Protein AF-A0A9P4PL84-F1 (afdb_monomer)

pLDDT: mean 79.02, std 17.77, range [32.0, 97.12]

Sequence (127 aa):
MEDYLAYLPAYLHEIHCLGVIKHTLNAYRDGRNVSTADNEHANSHCLEVIRHALMCNPDFTLAVPTWDASGAEKEPYWGGEKHMCRDQEKVHAFTAARNMGFVFVEEGGRRVAKVWAWPLPGDTVGW

Structure (mmCIF, N/CA/C/O backbone):
data_AF-A0A9P4PL84-F1
#
_entry.id   AF-A0A9P4PL84-F1
#
loop_
_atom_site.group_PDB
_atom_site.id
_atom_site.type_symbol
_atom_site.label_atom_id
_atom_site.label_alt_id
_atom_site.label_comp_id
_atom_site.label_asym_id
_atom_site.label_entity_id
_atom_site.label_seq_id
_atom_site.pdbx_PDB_ins_code
_atom_site.Cartn_x
_atom_site.Cartn_y
_atom_site.Cartn_z
_atom_site.occupancy
_atom_site.B_iso_or_equiv
_atom_site.auth_seq_id
_atom_site.auth_comp_id
_atom_site.auth_asym_id
_atom_site.auth_atom_id
_atom_site.pdbx_PDB_model_num
ATOM 1 N N . MET A 1 1 ? -5.952 6.157 -32.951 1.00 32.38 1 MET A N 1
ATOM 2 C CA . MET A 1 1 ? -6.003 5.087 -31.939 1.00 32.38 1 MET A CA 1
ATOM 3 C C . MET A 1 1 ? -4.765 5.298 -31.098 1.00 32.38 1 MET A C 1
ATOM 5 O O . MET A 1 1 ? -3.688 5.310 -31.674 1.00 32.38 1 MET A O 1
ATOM 9 N N . GLU A 1 2 ? -4.918 5.668 -29.829 1.00 32.00 2 GLU A N 1
ATOM 10 C CA . GLU A 1 2 ? -3.762 5.806 -28.940 1.00 32.00 2 GLU A CA 1
ATOM 11 C C . GLU A 1 2 ? -3.241 4.397 -28.639 1.00 32.00 2 GLU A C 1
ATOM 13 O O . GLU A 1 2 ? -3.997 3.544 -28.174 1.00 32.00 2 GLU A O 1
ATOM 18 N N . ASP A 1 3 ? -1.983 4.131 -28.989 1.00 32.31 3 ASP A N 1
ATOM 19 C CA . ASP A 1 3 ? -1.319 2.861 -28.702 1.00 32.31 3 ASP A CA 1
ATOM 20 C C . ASP A 1 3 ? -0.975 2.814 -27.211 1.00 32.31 3 ASP A C 1
ATOM 22 O O . ASP A 1 3 ? 0.047 3.334 -26.759 1.00 32.31 3 ASP A O 1
ATOM 26 N N . TYR A 1 4 ? -1.844 2.194 -26.420 1.00 44.06 4 TYR A N 1
ATOM 27 C CA . TYR A 1 4 ? -1.558 1.923 -25.017 1.00 44.06 4 TYR A CA 1
ATOM 28 C C . TYR A 1 4 ? -0.644 0.692 -24.929 1.00 44.06 4 TYR A C 1
ATOM 30 O O . TYR A 1 4 ? -1.096 -0.450 -24.980 1.00 44.06 4 TYR A O 1
ATOM 38 N N . LEU A 1 5 ? 0.667 0.936 -24.827 1.00 53.75 5 LEU A N 1
ATOM 39 C CA . LEU A 1 5 ? 1.729 -0.086 -24.797 1.00 53.75 5 LEU A CA 1
ATOM 40 C C . LEU A 1 5 ? 1.611 -1.094 -23.632 1.00 53.75 5 LEU A C 1
ATOM 42 O O . LEU A 1 5 ? 2.163 -2.189 -23.724 1.00 53.75 5 LEU A O 1
ATOM 46 N N . ALA A 1 6 ? 0.895 -0.757 -22.553 1.00 56.94 6 ALA A N 1
ATOM 47 C CA . ALA A 1 6 ? 0.560 -1.671 -21.460 1.00 56.94 6 ALA A CA 1
ATOM 48 C C . ALA A 1 6 ? -0.610 -1.130 -20.619 1.00 56.94 6 ALA A C 1
ATOM 50 O O . ALA A 1 6 ? -0.717 0.078 -20.405 1.00 56.94 6 ALA A O 1
ATOM 51 N N . TYR A 1 7 ? -1.435 -2.033 -20.082 1.00 67.75 7 TYR A N 1
ATOM 52 C CA . TYR A 1 7 ? -2.444 -1.723 -19.067 1.00 67.75 7 TYR A CA 1
ATOM 53 C C . TYR A 1 7 ? -2.149 -2.498 -17.784 1.00 67.75 7 TYR A C 1
ATOM 55 O O . TYR A 1 7 ? -1.885 -3.701 -17.821 1.00 67.75 7 TYR A O 1
ATOM 63 N N . LEU A 1 8 ? -2.231 -1.808 -16.648 1.00 75.19 8 LEU A N 1
ATOM 64 C CA . LEU A 1 8 ? -2.064 -2.374 -15.314 1.00 75.19 8 LEU A CA 1
ATOM 65 C C . LEU A 1 8 ? -3.407 -2.302 -14.569 1.00 75.19 8 LEU A C 1
ATOM 67 O O . LEU A 1 8 ? -4.001 -1.224 -14.511 1.00 75.19 8 LEU A O 1
ATOM 71 N N . PRO A 1 9 ? -3.897 -3.405 -13.978 1.00 82.88 9 PRO A N 1
ATOM 72 C CA . PRO A 1 9 ? -5.027 -3.366 -13.059 1.00 82.88 9 PRO A CA 1
ATOM 73 C C . PRO A 1 9 ? -4.761 -2.401 -11.899 1.00 82.88 9 PRO A C 1
ATOM 75 O O . PRO A 1 9 ? -3.698 -2.473 -11.285 1.00 82.88 9 PRO A O 1
ATOM 78 N N . ALA A 1 10 ? -5.743 -1.562 -11.556 1.00 88.12 10 ALA A N 1
ATOM 79 C CA . ALA A 1 10 ? -5.624 -0.570 -10.481 1.00 88.12 10 ALA A CA 1
ATOM 80 C C . ALA A 1 10 ? -5.106 -1.187 -9.167 1.00 88.12 10 ALA A C 1
ATOM 82 O O . ALA A 1 10 ? -4.114 -0.717 -8.624 1.00 88.12 10 ALA A O 1
ATOM 83 N N . TYR A 1 11 ? -5.647 -2.343 -8.768 1.00 86.69 11 TYR A N 1
ATOM 84 C CA . TYR A 1 11 ? -5.188 -3.115 -7.606 1.00 86.69 11 TYR A CA 1
ATOM 85 C C . TYR A 1 11 ? -3.670 -3.388 -7.580 1.00 86.69 11 TYR A C 1
ATOM 87 O O . TYR A 1 11 ? -3.039 -3.304 -6.528 1.00 86.69 11 TYR A O 1
ATOM 95 N N . LEU A 1 12 ? -3.058 -3.708 -8.727 1.00 82.81 12 LEU A N 1
ATOM 96 C CA . LEU A 1 12 ? -1.615 -3.967 -8.787 1.00 82.81 12 LEU A CA 1
ATOM 97 C C . LEU A 1 12 ? -0.790 -2.679 -8.674 1.00 82.81 12 LEU A C 1
ATOM 99 O O . LEU A 1 12 ? 0.315 -2.707 -8.134 1.00 82.81 12 LEU A O 1
ATOM 103 N N . HIS A 1 13 ? -1.318 -1.548 -9.146 1.00 86.12 13 HIS A N 1
ATOM 104 C CA . HIS A 1 13 ? -0.699 -0.239 -8.923 1.00 86.12 13 HIS A CA 1
ATOM 105 C C . HIS A 1 13 ? -0.803 0.162 -7.450 1.00 86.12 13 HIS A C 1
ATOM 107 O O . HIS A 1 13 ? 0.188 0.544 -6.836 1.00 86.12 13 HIS A O 1
ATOM 113 N N . GLU A 1 14 ? -1.984 0.001 -6.864 1.00 90.94 14 GLU A N 1
ATOM 114 C CA . GLU A 1 14 ? -2.267 0.309 -5.465 1.00 90.94 14 GLU A CA 1
ATOM 115 C C . GLU A 1 14 ? -1.350 -0.483 -4.525 1.00 90.94 14 GLU A C 1
ATOM 117 O O . GLU A 1 14 ? -0.663 0.107 -3.693 1.00 90.94 14 GLU A O 1
ATOM 122 N N . ILE A 1 15 ? -1.246 -1.807 -4.691 1.00 87.75 15 ILE A N 1
ATOM 123 C CA . ILE A 1 15 ? -0.396 -2.625 -3.814 1.00 87.75 15 ILE A CA 1
ATOM 124 C C . I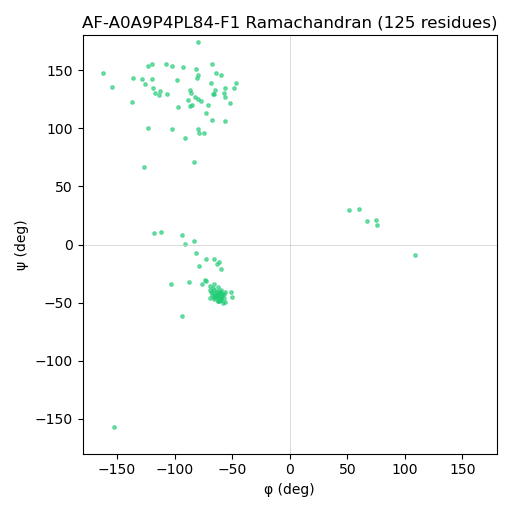LE A 1 15 ? 1.097 -2.294 -3.973 1.00 87.75 15 ILE A C 1
ATOM 126 O O . ILE A 1 15 ? 1.839 -2.295 -2.990 1.00 87.75 15 ILE A O 1
ATOM 130 N N . HIS A 1 16 ? 1.538 -1.942 -5.186 1.00 85.75 16 HIS A N 1
ATOM 131 C CA . HIS A 1 16 ? 2.888 -1.433 -5.428 1.00 85.75 16 HIS A CA 1
ATOM 132 C C . HIS A 1 16 ? 3.126 -0.116 -4.677 1.00 85.75 16 HIS A C 1
ATOM 134 O O . HIS A 1 16 ? 4.120 0.012 -3.962 1.00 85.75 16 HIS A O 1
ATOM 140 N N . CYS A 1 17 ? 2.195 0.836 -4.786 1.00 89.81 17 CYS A N 1
ATOM 141 C CA . CYS A 1 17 ? 2.263 2.120 -4.095 1.00 89.81 17 CYS A CA 1
ATOM 142 C C . CYS A 1 17 ? 2.325 1.949 -2.572 1.00 89.81 17 CYS A C 1
ATOM 144 O O . CYS A 1 17 ? 3.150 2.592 -1.923 1.00 89.81 17 CYS A O 1
ATOM 146 N N . LEU A 1 18 ? 1.525 1.039 -2.003 1.00 93.31 18 LEU A N 1
ATOM 147 C CA . LEU A 1 18 ? 1.590 0.710 -0.578 1.00 93.31 18 LEU A CA 1
ATOM 148 C C . LEU A 1 18 ? 2.972 0.162 -0.181 1.00 93.31 18 LEU A C 1
ATOM 150 O O . LEU A 1 18 ? 3.522 0.551 0.851 1.00 93.31 18 LEU A O 1
ATOM 154 N N . GLY A 1 19 ? 3.559 -0.702 -1.014 1.00 87.81 19 GLY A N 1
ATOM 155 C CA . GLY A 1 19 ? 4.907 -1.230 -0.808 1.00 87.81 19 GLY A CA 1
ATOM 156 C C . GLY A 1 19 ? 5.994 -0.151 -0.831 1.00 87.81 19 GLY A C 1
ATOM 157 O O . GLY A 1 19 ? 6.878 -0.167 0.027 1.00 87.81 19 GLY A O 1
ATOM 158 N N . VAL A 1 20 ? 5.908 0.816 -1.752 1.00 88.12 20 VAL A N 1
ATOM 159 C CA . VAL A 1 20 ? 6.834 1.962 -1.816 1.00 88.12 20 VAL A CA 1
ATOM 160 C C . VAL A 1 20 ? 6.733 2.816 -0.552 1.00 88.12 20 VAL A C 1
ATOM 162 O O . VAL A 1 20 ? 7.755 3.086 0.078 1.00 88.12 20 VAL A O 1
ATOM 165 N N . ILE A 1 21 ? 5.516 3.172 -0.122 1.00 94.44 21 ILE A N 1
ATOM 166 C CA . ILE A 1 21 ? 5.292 3.934 1.119 1.00 94.44 21 ILE A CA 1
ATOM 167 C C . ILE A 1 21 ? 5.915 3.201 2.309 1.00 94.44 21 ILE A C 1
ATOM 169 O O . ILE A 1 21 ? 6.692 3.781 3.067 1.00 94.44 21 ILE A O 1
ATOM 173 N N . LYS A 1 22 ? 5.631 1.902 2.447 1.00 92.69 22 LYS A N 1
ATOM 174 C CA . LYS A 1 22 ? 6.178 1.074 3.524 1.00 92.69 22 LYS A CA 1
ATOM 175 C C . LYS A 1 22 ? 7.704 1.034 3.509 1.00 92.69 22 LYS A C 1
ATOM 177 O O . LYS A 1 22 ? 8.329 1.160 4.561 1.00 92.69 22 LYS A O 1
ATOM 182 N N . HIS A 1 23 ? 8.311 0.861 2.336 1.00 88.94 23 HIS A 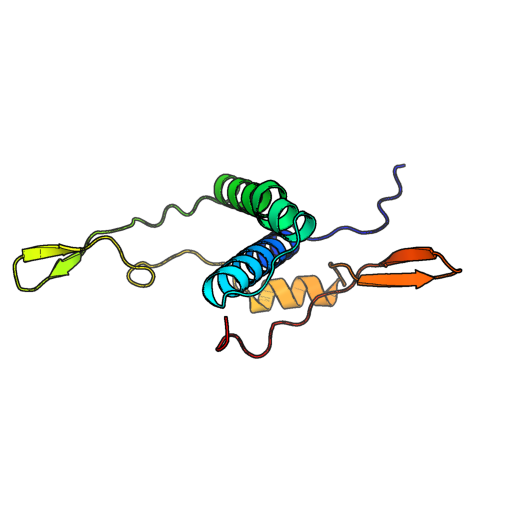N 1
ATOM 183 C CA . HIS A 1 23 ? 9.765 0.842 2.200 1.00 88.94 23 HIS A CA 1
ATOM 184 C C . HIS A 1 23 ? 10.388 2.167 2.648 1.00 88.94 23 HIS A C 1
ATOM 186 O O . HIS A 1 23 ? 11.362 2.155 3.403 1.00 88.94 23 HIS A O 1
ATOM 192 N N . THR A 1 24 ? 9.800 3.289 2.231 1.00 93.38 24 THR A N 1
ATOM 193 C CA . THR A 1 24 ? 10.232 4.638 2.611 1.00 93.38 24 THR A CA 1
ATOM 194 C C . THR A 1 24 ? 10.098 4.873 4.117 1.00 93.38 24 THR A C 1
ATOM 196 O O . THR A 1 24 ? 11.047 5.332 4.750 1.00 93.38 24 THR A O 1
ATOM 199 N N . LEU A 1 25 ? 8.979 4.473 4.730 1.00 94.38 25 LEU A N 1
ATOM 200 C CA . LEU A 1 25 ? 8.789 4.560 6.184 1.00 94.38 25 LEU A CA 1
ATOM 201 C C . LEU A 1 25 ? 9.806 3.707 6.956 1.00 94.38 25 LEU A C 1
ATOM 203 O O . LEU A 1 25 ? 10.389 4.176 7.933 1.00 94.38 25 LEU A O 1
ATOM 207 N N . ASN A 1 26 ? 10.070 2.480 6.500 1.00 93.81 26 ASN A N 1
ATOM 208 C CA . ASN A 1 26 ? 11.098 1.624 7.093 1.00 93.81 26 ASN A CA 1
ATOM 209 C C . ASN A 1 26 ? 12.497 2.234 6.940 1.00 93.81 26 ASN A C 1
ATOM 211 O O . ASN A 1 26 ? 13.288 2.181 7.874 1.00 93.81 26 ASN A O 1
ATOM 215 N N . ALA A 1 27 ? 12.809 2.839 5.791 1.00 93.06 27 ALA A N 1
ATOM 216 C CA . ALA A 1 27 ? 14.080 3.527 5.593 1.00 93.06 27 ALA A CA 1
ATOM 217 C C . ALA A 1 27 ? 14.257 4.682 6.588 1.00 93.06 27 ALA A C 1
ATOM 219 O O . ALA A 1 27 ? 15.304 4.755 7.229 1.00 93.06 27 ALA A O 1
ATOM 220 N N . TYR A 1 28 ? 13.222 5.502 6.803 1.00 94.19 28 TYR A N 1
ATOM 221 C CA . TYR A 1 28 ? 13.253 6.551 7.824 1.00 94.19 28 TYR A CA 1
ATOM 222 C C . TYR A 1 28 ? 13.420 6.003 9.242 1.00 94.19 28 TYR A C 1
ATOM 224 O O . TYR A 1 28 ? 14.268 6.497 9.984 1.00 94.19 28 TYR A O 1
ATOM 232 N N . ARG A 1 29 ? 12.663 4.962 9.610 1.00 95.56 29 ARG A N 1
ATOM 233 C CA . ARG A 1 29 ? 12.779 4.292 10.916 1.00 95.56 29 ARG A CA 1
ATOM 234 C C . ARG A 1 29 ? 14.198 3.778 11.169 1.00 95.56 29 ARG A C 1
ATOM 236 O O . ARG A 1 29 ? 14.715 3.928 12.269 1.00 95.56 29 ARG A O 1
ATOM 243 N N . ASP A 1 30 ? 14.814 3.181 10.152 1.00 96.19 30 ASP A N 1
ATOM 244 C CA . ASP A 1 30 ? 16.137 2.558 10.245 1.00 96.19 30 ASP A CA 1
ATOM 245 C C . ASP A 1 30 ? 17.292 3.570 10.081 1.00 96.19 30 ASP A C 1
ATOM 247 O O . ASP A 1 30 ? 18.456 3.173 10.043 1.00 96.19 30 ASP A O 1
ATOM 251 N N . GLY A 1 31 ? 16.996 4.869 9.936 1.00 95.00 31 GLY A N 1
ATOM 252 C CA . GLY A 1 31 ? 18.000 5.915 9.714 1.00 95.00 31 GLY A CA 1
ATOM 253 C C . GLY A 1 31 ? 18.710 5.825 8.356 1.00 95.00 31 GLY A C 1
ATOM 254 O O . GLY A 1 31 ? 19.808 6.359 8.196 1.00 95.00 31 GLY A O 1
ATOM 255 N N . ARG A 1 32 ? 18.117 5.133 7.375 1.00 95.25 32 ARG A N 1
ATOM 256 C CA . ARG A 1 32 ? 18.643 5.032 6.008 1.00 95.25 32 ARG A CA 1
ATOM 257 C C . ARG A 1 32 ? 18.283 6.285 5.212 1.00 95.25 32 ARG A C 1
ATOM 259 O O . ARG A 1 32 ? 17.183 6.821 5.332 1.00 95.25 32 ARG A O 1
ATOM 266 N N . ASN A 1 33 ? 19.196 6.715 4.343 1.00 92.88 33 ASN A N 1
ATOM 267 C CA . ASN A 1 33 ? 18.924 7.818 3.425 1.00 92.88 33 ASN A CA 1
ATOM 268 C C . ASN A 1 33 ? 17.848 7.418 2.408 1.00 92.88 33 ASN A C 1
ATOM 270 O O . ASN A 1 33 ? 17.974 6.396 1.733 1.00 92.88 33 ASN A O 1
ATOM 274 N N . VAL A 1 34 ? 16.834 8.268 2.271 1.00 93.56 34 VAL A N 1
ATOM 275 C CA . VAL A 1 34 ? 15.817 8.212 1.215 1.00 93.56 34 VAL A CA 1
ATOM 276 C C . VAL A 1 34 ? 16.112 9.353 0.249 1.00 93.56 34 VAL A C 1
ATOM 278 O O . VAL A 1 34 ? 16.313 10.488 0.686 1.00 93.56 34 VAL A O 1
ATOM 281 N N . SER A 1 35 ? 16.178 9.070 -1.053 1.00 94.50 35 SER A N 1
ATOM 282 C CA . SER A 1 35 ? 16.394 10.130 -2.040 1.00 94.50 35 SER A CA 1
ATOM 283 C C . SER A 1 35 ? 15.179 11.062 -2.112 1.00 94.50 35 SER A C 1
ATOM 285 O O . SER A 1 35 ? 14.053 10.659 -1.818 1.00 94.50 35 SER A O 1
ATOM 287 N N . THR A 1 36 ? 15.376 12.312 -2.544 1.00 94.38 36 THR A N 1
ATOM 288 C CA . THR A 1 36 ? 14.256 13.245 -2.757 1.00 94.38 36 THR A CA 1
ATOM 289 C C . THR A 1 36 ? 13.220 12.665 -3.719 1.00 94.38 36 THR A C 1
ATOM 291 O O . THR A 1 36 ? 12.027 12.772 -3.455 1.00 94.38 36 THR A O 1
ATOM 294 N N . ALA A 1 37 ? 13.675 11.998 -4.784 1.00 92.06 37 ALA A N 1
ATOM 295 C CA . ALA A 1 37 ? 12.803 11.375 -5.773 1.00 92.06 37 ALA A CA 1
ATOM 296 C C . ALA A 1 37 ? 11.974 10.230 -5.173 1.00 92.06 37 ALA A C 1
ATOM 298 O O . ALA A 1 37 ? 10.772 10.169 -5.411 1.00 92.06 37 ALA A O 1
ATOM 299 N N . ASP A 1 38 ? 12.578 9.358 -4.358 1.00 88.75 38 ASP A N 1
ATOM 300 C CA . ASP A 1 38 ? 11.852 8.255 -3.709 1.00 88.75 38 ASP A CA 1
ATOM 301 C C . ASP A 1 38 ? 10.837 8.776 -2.685 1.00 88.75 38 ASP A C 1
ATOM 303 O O . ASP A 1 38 ? 9.728 8.252 -2.573 1.00 88.75 38 ASP A O 1
ATOM 307 N N . ASN A 1 39 ? 11.192 9.839 -1.959 1.00 93.75 39 ASN A N 1
ATOM 308 C CA . ASN A 1 39 ? 10.288 10.481 -1.013 1.00 93.75 39 ASN A CA 1
ATOM 309 C C . ASN A 1 39 ? 9.107 11.171 -1.714 1.00 93.75 39 ASN A C 1
ATOM 311 O O . ASN A 1 39 ? 7.972 11.038 -1.266 1.00 93.75 39 ASN A O 1
ATOM 315 N N . GLU A 1 40 ? 9.350 11.891 -2.810 1.00 94.31 40 GLU A N 1
ATOM 316 C CA . GLU A 1 40 ? 8.293 12.512 -3.620 1.00 94.31 40 GLU A CA 1
ATOM 317 C C . GLU A 1 40 ? 7.387 11.449 -4.255 1.00 94.31 40 GLU A C 1
ATOM 319 O O . GLU A 1 40 ? 6.161 11.557 -4.205 1.00 94.31 40 GLU A O 1
ATOM 324 N N . HIS A 1 41 ? 7.977 10.366 -4.765 1.00 90.88 41 HIS A N 1
ATOM 325 C CA . HIS A 1 41 ? 7.232 9.237 -5.308 1.00 90.88 41 HIS A CA 1
ATOM 326 C C . HIS A 1 41 ? 6.324 8.606 -4.241 1.00 90.88 41 HIS A C 1
ATOM 328 O O . HIS A 1 41 ? 5.142 8.378 -4.497 1.00 90.88 41 HIS A O 1
ATOM 334 N N . ALA A 1 42 ? 6.837 8.376 -3.029 1.00 93.12 42 ALA A N 1
ATOM 335 C CA . ALA A 1 42 ? 6.047 7.837 -1.927 1.00 93.12 42 ALA A CA 1
ATOM 336 C C . ALA A 1 42 ? 4.941 8.806 -1.467 1.00 93.12 42 ALA A C 1
ATOM 338 O O . ALA A 1 42 ? 3.791 8.395 -1.315 1.00 93.12 42 ALA A O 1
ATOM 339 N N . ASN A 1 43 ? 5.264 10.087 -1.268 1.00 94.50 43 ASN A N 1
ATOM 340 C CA . ASN A 1 43 ? 4.361 11.030 -0.602 1.00 94.50 43 ASN A CA 1
ATOM 341 C C . ASN A 1 43 ? 3.365 11.737 -1.523 1.00 94.50 43 ASN A C 1
ATOM 343 O O . ASN A 1 43 ? 2.274 12.069 -1.078 1.00 94.50 43 ASN A O 1
ATOM 347 N N . SER A 1 44 ? 3.719 12.016 -2.775 1.00 93.19 44 SER A N 1
ATOM 348 C CA . SER A 1 44 ? 2.858 12.801 -3.672 1.00 93.19 44 SER A CA 1
ATOM 349 C C . SER A 1 44 ? 2.136 11.930 -4.689 1.00 93.19 44 SER A C 1
ATOM 351 O O . SER A 1 44 ? 0.992 12.209 -5.032 1.00 93.19 44 SER A O 1
ATOM 353 N N . HIS A 1 45 ? 2.779 10.856 -5.150 1.00 92.56 45 HIS A N 1
ATOM 354 C CA . HIS A 1 45 ? 2.178 9.925 -6.103 1.00 92.56 45 HIS A CA 1
ATOM 355 C C . HIS A 1 45 ? 1.513 8.744 -5.395 1.00 92.56 45 HIS A C 1
ATOM 357 O O . HIS A 1 45 ? 0.298 8.577 -5.482 1.00 92.56 45 HIS A O 1
ATOM 363 N N . CYS A 1 46 ? 2.278 7.936 -4.654 1.00 94.88 46 CYS A N 1
ATOM 364 C CA . CYS A 1 46 ? 1.751 6.713 -4.049 1.00 94.88 46 CYS A CA 1
ATOM 365 C C . CYS A 1 46 ? 0.646 6.981 -3.023 1.00 94.88 46 CYS A C 1
ATOM 367 O O . CYS A 1 46 ? -0.365 6.281 -3.055 1.00 94.88 46 CYS A O 1
ATOM 369 N N . LEU A 1 47 ? 0.794 7.982 -2.145 1.00 96.94 47 LEU A N 1
ATOM 370 C CA . LEU A 1 47 ? -0.262 8.319 -1.181 1.00 96.94 47 LEU A CA 1
ATOM 371 C C . LEU A 1 47 ? -1.567 8.732 -1.872 1.00 96.94 47 LEU A C 1
ATOM 373 O O . LEU A 1 47 ? -2.635 8.284 -1.459 1.00 96.94 47 LEU A O 1
ATOM 377 N N . GLU A 1 48 ? -1.500 9.517 -2.948 1.00 97.12 48 GLU A N 1
ATOM 378 C CA . GLU A 1 48 ? -2.695 9.938 -3.687 1.00 97.12 48 GLU A CA 1
ATOM 379 C C . GLU A 1 48 ? -3.359 8.780 -4.440 1.00 97.12 48 GLU A C 1
ATOM 381 O O . GLU A 1 48 ? -4.589 8.698 -4.468 1.00 97.12 48 GLU A O 1
ATOM 386 N N . VAL A 1 49 ? -2.575 7.835 -4.977 1.00 95.00 49 VAL A N 1
ATOM 387 C CA . VAL A 1 49 ? -3.107 6.592 -5.564 1.00 95.00 49 VAL A CA 1
ATOM 388 C C . VAL A 1 49 ? -3.891 5.792 -4.519 1.00 95.00 49 VAL A C 1
ATOM 390 O O . VAL A 1 49 ? -5.028 5.399 -4.783 1.00 95.00 49 VAL A O 1
ATOM 393 N N . ILE A 1 50 ? -3.335 5.599 -3.317 1.00 97.06 50 ILE A N 1
ATOM 394 C CA . ILE A 1 50 ? -4.021 4.879 -2.231 1.00 97.06 50 ILE A CA 1
ATOM 395 C C . ILE A 1 50 ? -5.271 5.628 -1.771 1.00 97.06 50 ILE A C 1
ATOM 397 O O . ILE A 1 50 ? -6.333 5.021 -1.627 1.00 97.06 50 ILE A O 1
ATOM 401 N N . ARG A 1 51 ? -5.181 6.949 -1.579 1.00 96.44 51 ARG A N 1
ATOM 402 C CA . ARG A 1 51 ? -6.332 7.775 -1.195 1.00 96.44 51 ARG A CA 1
ATOM 403 C C . ARG A 1 51 ? -7.468 7.632 -2.207 1.00 96.44 51 ARG A C 1
ATOM 405 O O . ARG A 1 51 ? -8.617 7.445 -1.814 1.00 96.44 51 ARG A O 1
ATOM 412 N N . HIS A 1 52 ? -7.159 7.700 -3.501 1.00 96.88 52 HIS A N 1
ATOM 413 C CA . HIS A 1 52 ? -8.153 7.545 -4.558 1.00 96.88 52 HIS A CA 1
ATOM 414 C C . HIS A 1 52 ? -8.784 6.145 -4.550 1.00 96.88 52 HIS A C 1
ATOM 416 O O . HIS A 1 52 ? -10.008 6.037 -4.601 1.00 96.88 52 HIS A O 1
ATOM 422 N N . ALA A 1 53 ? -7.983 5.086 -4.395 1.00 95.44 53 ALA A N 1
ATOM 423 C CA . ALA A 1 53 ? -8.480 3.712 -4.325 1.00 95.44 53 ALA A CA 1
ATOM 424 C C . ALA A 1 53 ? -9.460 3.486 -3.161 1.00 95.44 53 ALA A C 1
ATOM 426 O O . ALA A 1 53 ? -10.521 2.888 -3.361 1.00 95.44 53 ALA A O 1
ATOM 427 N N . LEU A 1 54 ? -9.147 4.029 -1.977 1.00 95.44 54 LEU A N 1
ATOM 428 C CA . LEU A 1 54 ? -10.021 3.986 -0.798 1.00 95.44 54 LEU A CA 1
ATOM 429 C C . LEU A 1 54 ? -11.344 4.725 -1.031 1.00 95.44 54 LEU A C 1
ATOM 431 O O . LEU A 1 54 ? -12.393 4.275 -0.579 1.00 95.44 54 LEU A O 1
ATOM 435 N N . MET A 1 55 ? -11.317 5.841 -1.762 1.00 94.06 55 MET A N 1
ATOM 436 C CA . MET A 1 55 ? -12.534 6.579 -2.111 1.00 94.06 55 MET A CA 1
ATOM 437 C C . MET A 1 55 ? -13.382 5.868 -3.171 1.00 94.06 55 MET A C 1
ATOM 439 O O . MET A 1 55 ? -14.604 6.004 -3.157 1.00 94.06 55 MET A O 1
ATOM 443 N N . CYS A 1 56 ? -12.764 5.117 -4.085 1.00 95.19 56 CYS A N 1
ATOM 444 C CA . CYS A 1 56 ? -13.480 4.339 -5.097 1.00 95.19 56 CYS A CA 1
ATOM 445 C C . CYS A 1 56 ? -14.109 3.061 -4.533 1.00 95.19 56 CYS A C 1
ATOM 447 O O . CYS A 1 56 ? -15.169 2.649 -5.000 1.00 95.19 56 CYS A O 1
ATOM 449 N N . ASN A 1 57 ? -13.461 2.430 -3.553 1.00 93.31 57 ASN A N 1
ATOM 450 C CA . ASN A 1 57 ? -13.912 1.184 -2.937 1.00 93.31 57 ASN A CA 1
ATOM 451 C C . ASN A 1 57 ? -13.978 1.341 -1.409 1.00 93.31 57 ASN A C 1
ATOM 453 O O . ASN A 1 57 ? -13.182 0.718 -0.703 1.00 93.31 57 ASN A O 1
ATOM 457 N N . PRO A 1 58 ? -14.890 2.184 -0.890 1.00 91.94 58 PRO A N 1
ATOM 458 C CA . PRO A 1 58 ? -14.992 2.414 0.542 1.00 91.94 58 PRO A CA 1
ATOM 459 C C . PRO A 1 58 ? -15.415 1.133 1.264 1.00 91.94 58 PRO A C 1
ATOM 461 O O . PRO A 1 58 ? -16.377 0.466 0.872 1.00 91.94 58 PRO A O 1
ATOM 464 N N . ASP A 1 59 ? -14.706 0.815 2.344 1.00 91.69 59 ASP A N 1
ATOM 465 C CA . ASP A 1 59 ? -15.121 -0.221 3.279 1.00 91.69 59 ASP A CA 1
ATOM 466 C C . ASP A 1 59 ? -16.102 0.375 4.296 1.00 91.69 59 ASP A C 1
ATOM 468 O O . ASP A 1 59 ? -15.774 1.315 5.017 1.00 91.69 59 ASP A O 1
ATOM 472 N N . PHE A 1 60 ? -17.320 -0.165 4.335 1.00 91.25 60 PHE A N 1
ATOM 473 C CA . PHE A 1 60 ? -18.378 0.252 5.263 1.00 91.25 60 PHE A CA 1
ATOM 474 C C . PHE A 1 60 ? -18.418 -0.586 6.546 1.00 91.25 60 PHE A C 1
ATOM 476 O O . PHE A 1 60 ? -19.369 -0.477 7.325 1.00 91.25 60 PHE A O 1
ATOM 483 N N . THR A 1 61 ? -17.425 -1.448 6.761 1.00 90.12 61 THR A N 1
ATOM 484 C CA . THR A 1 61 ? -17.269 -2.180 8.017 1.00 90.12 61 THR A CA 1
ATOM 485 C C . THR A 1 61 ? -17.165 -1.188 9.174 1.00 90.12 61 THR A C 1
ATOM 487 O O . THR A 1 61 ? -16.439 -0.198 9.106 1.00 90.12 61 THR A O 1
ATOM 490 N N . LEU A 1 62 ? -17.961 -1.416 10.220 1.00 87.50 62 LEU A N 1
ATOM 491 C CA . LEU A 1 62 ? -18.013 -0.517 11.365 1.00 87.50 62 LEU A CA 1
ATOM 492 C C . LEU A 1 62 ? -16.826 -0.768 12.286 1.00 87.50 62 LEU A C 1
ATOM 494 O O . LEU A 1 62 ? -16.685 -1.872 12.815 1.00 87.50 62 LEU A O 1
ATOM 498 N N . ALA A 1 63 ? -16.077 0.298 12.554 1.00 85.00 63 ALA A N 1
ATOM 499 C CA . ALA A 1 63 ? -15.042 0.298 13.566 1.00 85.00 63 AL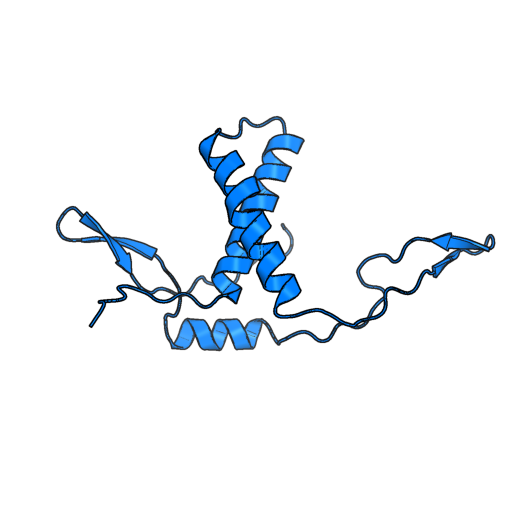A A CA 1
ATOM 500 C C . ALA A 1 63 ? -15.649 0.464 14.960 1.00 85.00 63 ALA A C 1
ATOM 502 O O . ALA A 1 63 ? -16.040 1.563 15.352 1.00 85.00 63 ALA A O 1
ATOM 503 N N . VAL A 1 64 ? -15.800 -0.650 15.682 1.00 82.06 64 VAL A N 1
ATOM 504 C CA . VAL A 1 64 ? -16.471 -0.680 16.990 1.00 82.06 64 VAL A CA 1
ATOM 505 C C . VAL A 1 64 ? -15.426 -0.616 18.107 1.00 82.06 64 VAL A C 1
ATOM 507 O O . VAL A 1 64 ? -14.610 -1.535 18.215 1.00 82.06 64 VAL A O 1
ATOM 510 N N . PRO A 1 65 ? -15.449 0.424 18.962 1.00 83.06 65 PRO A N 1
ATOM 511 C CA . PRO A 1 65 ? -14.569 0.498 20.120 1.00 83.06 65 PRO A CA 1
ATOM 512 C C . PRO A 1 65 ? -14.785 -0.689 21.057 1.00 83.06 65 PRO A C 1
ATOM 514 O O . PRO A 1 65 ? -15.905 -1.184 21.225 1.00 83.06 65 PRO A O 1
ATOM 517 N N . THR A 1 66 ? -13.710 -1.140 21.695 1.00 83.44 66 THR A N 1
ATOM 518 C CA . THR A 1 66 ? -13.784 -2.206 22.705 1.00 83.44 66 THR A CA 1
ATOM 519 C C . THR A 1 66 ? -13.564 -1.629 24.095 1.00 83.44 66 THR A C 1
ATOM 521 O O . THR A 1 66 ? -12.951 -0.579 24.247 1.00 83.44 66 THR A O 1
ATOM 524 N N . TRP A 1 67 ? -14.078 -2.301 25.121 1.00 83.38 67 TRP A N 1
ATOM 525 C CA . TRP A 1 67 ? -13.915 -1.884 26.514 1.00 83.38 67 TRP A CA 1
ATOM 526 C C . TRP A 1 67 ? -13.037 -2.896 27.239 1.00 83.38 67 TRP A C 1
ATOM 528 O O . TRP A 1 67 ? -13.262 -4.103 27.122 1.00 83.38 67 TRP A O 1
ATOM 538 N N . ASP A 1 68 ? -12.031 -2.425 27.975 1.00 83.81 68 ASP A N 1
ATOM 539 C CA . ASP A 1 68 ? -11.225 -3.309 28.816 1.00 83.81 68 ASP A CA 1
ATOM 540 C C . ASP A 1 68 ? -11.923 -3.644 30.148 1.00 83.81 68 ASP A C 1
ATOM 542 O O . ASP A 1 68 ? -12.991 -3.124 30.477 1.00 83.81 68 ASP A O 1
ATOM 546 N N . ALA A 1 69 ? -11.320 -4.536 30.939 1.00 86.69 69 ALA A N 1
ATOM 547 C CA . ALA A 1 69 ? -11.888 -4.987 32.213 1.00 86.69 69 ALA A CA 1
ATOM 548 C C . ALA A 1 69 ? -12.036 -3.865 33.262 1.00 86.69 69 ALA A C 1
ATOM 550 O O . ALA A 1 69 ? -12.768 -4.038 34.235 1.00 86.69 69 ALA A O 1
ATOM 551 N N . SER A 1 70 ? -11.351 -2.731 33.077 1.00 89.50 70 SER A N 1
ATOM 552 C CA . SER A 1 70 ? -11.487 -1.534 33.913 1.00 89.50 70 SER A CA 1
ATOM 553 C C . SER A 1 70 ? -12.550 -0.556 33.401 1.00 89.50 70 SER A C 1
ATOM 555 O O . SER A 1 70 ? -12.778 0.477 34.025 1.00 89.50 70 SER A O 1
ATOM 557 N N . GLY A 1 71 ? -13.219 -0.886 32.291 1.00 85.31 71 GLY A N 1
ATOM 558 C CA . GLY A 1 71 ? -14.219 -0.034 31.659 1.00 85.31 71 GLY A CA 1
ATOM 559 C C . GLY A 1 71 ? -13.613 1.142 30.898 1.00 85.31 71 GLY A C 1
ATOM 560 O O . GLY A 1 71 ? -14.311 2.126 30.670 1.00 85.31 71 GLY A O 1
ATOM 561 N N . ALA A 1 72 ? -12.335 1.070 30.514 1.00 87.12 72 ALA A N 1
ATOM 562 C CA . ALA A 1 72 ? -11.731 2.060 29.633 1.00 87.12 72 ALA A CA 1
ATOM 563 C C . ALA A 1 72 ? -11.974 1.686 28.165 1.00 87.12 72 ALA A C 1
ATOM 565 O O . ALA A 1 72 ? -11.765 0.537 27.762 1.00 87.12 72 ALA A O 1
ATOM 566 N N . GLU A 1 73 ? -12.396 2.670 27.372 1.00 84.25 73 GLU A N 1
ATOM 567 C CA . GLU A 1 73 ? -12.562 2.533 25.927 1.00 84.25 73 GLU A CA 1
ATOM 568 C C . GLU A 1 73 ? -11.195 2.366 25.255 1.00 84.25 73 GLU A C 1
ATOM 570 O O . GLU A 1 73 ? -10.206 3.015 25.613 1.00 84.25 73 GLU A O 1
ATOM 575 N N . LYS A 1 74 ? -11.136 1.474 24.274 1.00 80.00 74 LYS A N 1
ATOM 576 C CA . LYS A 1 74 ? -10.002 1.276 23.385 1.00 80.00 74 LYS A CA 1
ATOM 577 C C . LYS A 1 74 ? -10.450 1.598 21.976 1.00 80.00 74 LYS A C 1
ATOM 579 O O . LYS A 1 74 ? -11.454 1.058 21.505 1.00 80.00 74 LYS A O 1
ATOM 584 N N . GLU A 1 75 ? -9.643 2.425 21.322 1.00 80.06 75 GLU A N 1
ATOM 585 C CA . GLU A 1 75 ? -9.738 2.665 19.889 1.00 80.06 75 GLU A CA 1
ATOM 586 C C . GLU A 1 75 ? -9.862 1.328 19.141 1.00 80.06 75 GLU A C 1
ATOM 588 O O . GLU A 1 75 ? -9.174 0.361 19.509 1.00 80.06 75 GLU A O 1
ATOM 593 N N . PRO A 1 76 ? -10.723 1.247 18.114 1.00 76.06 76 PRO A N 1
ATOM 594 C CA . PRO A 1 76 ? -10.826 0.065 17.274 1.00 76.06 76 PRO A CA 1
ATOM 595 C C . PRO A 1 76 ? -9.441 -0.344 16.760 1.00 76.06 76 PRO A C 1
ATOM 597 O O . PRO A 1 76 ? -8.729 0.440 16.129 1.00 76.06 76 PRO A O 1
ATOM 600 N N . TYR A 1 77 ? -9.033 -1.575 17.066 1.00 69.38 77 TYR A N 1
ATOM 601 C CA . TYR A 1 77 ? -7.789 -2.144 16.560 1.00 69.38 77 TYR A CA 1
ATOM 602 C C . TYR A 1 77 ? -8.077 -3.029 15.349 1.00 69.38 77 TYR A C 1
ATOM 604 O O . TYR A 1 77 ? -9.053 -3.784 15.324 1.00 69.38 77 TYR A O 1
ATOM 612 N N . TRP A 1 78 ? -7.188 -2.970 14.359 1.00 66.25 78 TRP A N 1
ATOM 613 C CA . TRP A 1 78 ? -7.292 -3.778 13.150 1.00 66.25 78 TRP A CA 1
ATOM 614 C C . TRP A 1 78 ? -7.356 -5.279 13.484 1.00 66.25 78 TRP A C 1
ATOM 616 O O . TRP A 1 78 ? -6.501 -5.806 14.193 1.00 66.25 78 TRP A O 1
ATOM 626 N N . GLY A 1 79 ? -8.370 -5.976 12.961 1.00 67.25 79 GLY A N 1
ATOM 627 C CA . GLY A 1 79 ? -8.548 -7.426 13.124 1.00 67.25 79 GLY A CA 1
ATOM 628 C C . GLY A 1 79 ? -9.695 -7.862 14.044 1.00 67.25 79 GLY A C 1
ATOM 629 O O . GLY A 1 79 ? -10.030 -9.046 14.058 1.00 67.25 79 GLY A O 1
ATOM 630 N N . GLY A 1 80 ? -10.335 -6.939 14.773 1.00 75.06 80 GLY A N 1
ATOM 631 C CA . GLY A 1 80 ? -11.575 -7.231 15.514 1.00 75.06 80 GLY A CA 1
ATOM 632 C C . GLY A 1 80 ? -12.832 -7.263 14.632 1.00 75.06 80 GLY A C 1
ATOM 633 O O . GLY A 1 80 ? -13.857 -7.834 15.006 1.00 75.06 80 GLY A O 1
ATOM 634 N N . GLU A 1 81 ? -12.743 -6.670 13.447 1.00 84.44 81 GLU A N 1
ATOM 635 C CA . GLU A 1 81 ? -13.851 -6.446 12.528 1.00 84.44 81 GLU A CA 1
ATOM 636 C C . GLU A 1 81 ? -13.850 -7.453 11.372 1.00 84.44 81 GLU A C 1
ATOM 638 O O . GLU A 1 81 ? -12.816 -7.996 10.976 1.00 84.44 81 GLU A O 1
ATOM 643 N N . LYS A 1 82 ? -15.032 -7.710 10.804 1.00 86.25 82 LYS A N 1
ATOM 644 C CA . LYS A 1 82 ? -15.185 -8.595 9.643 1.00 86.25 82 LYS A CA 1
ATOM 645 C C . LYS A 1 82 ? -15.359 -7.771 8.375 1.00 86.25 82 LYS A C 1
ATOM 647 O O . LYS A 1 82 ? -16.468 -7.344 8.071 1.00 86.25 82 LYS A O 1
ATOM 652 N N . HIS A 1 83 ? -14.271 -7.624 7.631 1.00 89.06 83 HIS A N 1
ATOM 653 C CA . HIS A 1 83 ? -14.240 -6.916 6.354 1.00 89.06 83 HIS A CA 1
ATOM 654 C C . HIS A 1 83 ? -14.733 -7.788 5.191 1.00 89.06 83 HIS A C 1
ATOM 656 O O . HIS A 1 83 ? -14.563 -9.013 5.185 1.00 89.06 83 HIS A O 1
ATOM 662 N N . MET A 1 84 ? -15.304 -7.158 4.161 1.00 89.06 84 MET A N 1
ATOM 663 C CA . MET A 1 84 ? -15.662 -7.835 2.911 1.00 89.06 84 MET A CA 1
ATOM 664 C C . MET A 1 84 ? -14.506 -7.763 1.909 1.00 89.06 84 MET A C 1
ATOM 666 O O . MET A 1 84 ? -14.410 -6.840 1.103 1.00 89.06 84 MET A O 1
ATOM 670 N N . CYS A 1 85 ? -13.638 -8.770 1.929 1.00 88.75 85 CYS A N 1
ATOM 671 C CA . CYS A 1 85 ? -12.475 -8.825 1.046 1.00 88.75 85 CYS A CA 1
ATOM 672 C C . CYS A 1 85 ? -12.753 -9.584 -0.260 1.00 88.75 85 CYS A C 1
ATOM 674 O O . CYS A 1 85 ? -13.554 -10.520 -0.317 1.00 88.75 85 CYS A O 1
ATOM 676 N N . ARG A 1 86 ? -12.018 -9.225 -1.319 1.00 90.38 86 ARG A N 1
ATOM 677 C CA . ARG A 1 86 ? -11.851 -10.091 -2.493 1.00 90.38 86 ARG A CA 1
ATOM 678 C C . ARG A 1 86 ? -10.805 -11.160 -2.190 1.00 90.38 86 ARG A C 1
ATOM 680 O O . ARG A 1 8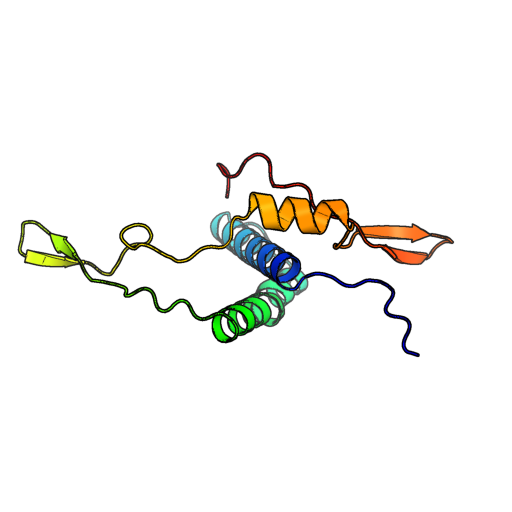6 ? -9.830 -10.907 -1.489 1.00 90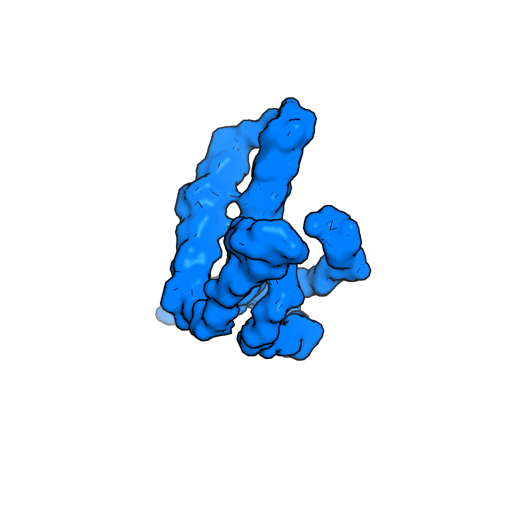.38 86 ARG A O 1
ATOM 687 N N . ASP A 1 87 ? -11.010 -12.339 -2.758 1.00 89.25 87 ASP A N 1
ATOM 688 C CA . ASP A 1 87 ? -10.054 -13.442 -2.702 1.00 89.25 87 ASP A CA 1
ATOM 689 C C . ASP A 1 87 ? -8.796 -13.068 -3.503 1.00 89.25 87 ASP A C 1
ATOM 691 O O . ASP A 1 87 ? -8.829 -12.982 -4.735 1.00 89.25 87 ASP A O 1
ATOM 695 N N . GLN A 1 88 ? -7.707 -12.778 -2.789 1.00 83.62 88 GLN A N 1
ATOM 696 C CA . GLN A 1 88 ? -6.477 -12.263 -3.388 1.00 83.62 88 GLN A CA 1
ATOM 697 C C . GLN A 1 88 ? -5.824 -13.294 -4.309 1.00 83.62 88 GLN A C 1
ATOM 699 O O . GLN A 1 88 ? -5.380 -12.935 -5.397 1.00 83.62 88 GLN A O 1
ATOM 704 N N . GLU A 1 89 ? -5.834 -14.574 -3.934 1.00 83.75 89 GLU A N 1
ATOM 705 C CA . GLU A 1 89 ? -5.271 -15.645 -4.758 1.00 83.75 89 GLU A CA 1
ATOM 7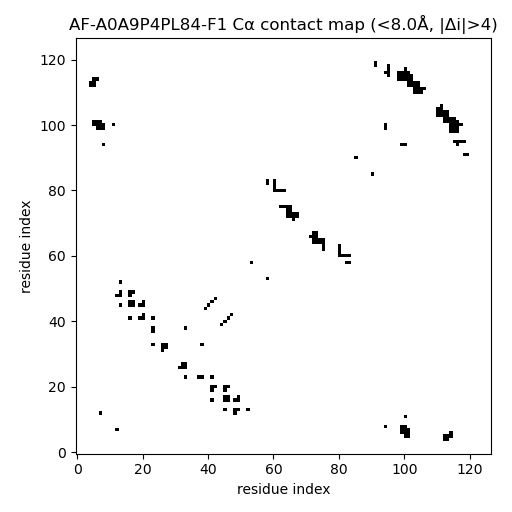06 C C . GLU A 1 89 ? -5.986 -15.723 -6.108 1.00 83.75 89 GLU A C 1
ATOM 708 O O . GLU A 1 89 ? -5.343 -15.826 -7.152 1.00 83.75 89 GLU A O 1
ATOM 713 N N . LYS A 1 90 ? -7.317 -15.576 -6.119 1.00 88.12 90 LYS A N 1
ATOM 714 C CA . LYS A 1 90 ? -8.094 -15.552 -7.368 1.00 88.12 90 LYS A CA 1
ATOM 715 C C . LYS A 1 90 ? -7.844 -14.307 -8.207 1.00 88.12 90 LYS A C 1
ATOM 717 O O . LYS A 1 90 ? -7.781 -14.418 -9.431 1.00 88.12 90 LYS A O 1
ATOM 722 N N . VAL A 1 91 ? -7.699 -13.135 -7.583 1.00 84.81 91 VAL A N 1
ATOM 723 C CA . VAL A 1 91 ? -7.339 -11.901 -8.303 1.00 84.81 91 VAL A CA 1
ATOM 724 C C . VAL A 1 91 ? -5.978 -12.074 -8.974 1.00 84.81 91 VAL A C 1
ATOM 726 O O . VAL A 1 91 ? -5.852 -11.815 -10.169 1.00 84.81 91 VAL A O 1
ATOM 729 N N . HIS A 1 92 ? -4.985 -12.583 -8.247 1.00 77.94 92 HIS A N 1
ATOM 730 C CA . HIS A 1 92 ? -3.637 -12.811 -8.773 1.00 77.94 92 HIS A CA 1
ATOM 731 C C . HIS A 1 92 ? -3.609 -13.896 -9.849 1.00 77.94 92 HIS A C 1
ATOM 733 O O . HIS A 1 92 ? -2.994 -13.705 -10.893 1.00 77.94 92 HIS A O 1
ATOM 739 N N . ALA A 1 93 ? -4.332 -15.003 -9.668 1.00 81.31 93 ALA A N 1
ATOM 740 C CA . ALA A 1 93 ? -4.463 -16.026 -10.704 1.00 81.31 93 ALA A CA 1
ATOM 741 C C . ALA A 1 93 ? -5.090 -15.453 -11.988 1.00 81.31 93 ALA A C 1
ATOM 743 O O . ALA A 1 93 ? -4.653 -15.766 -13.098 1.00 81.31 93 ALA A O 1
ATOM 744 N N . PHE A 1 94 ? -6.089 -14.574 -11.853 1.00 83.62 94 PHE A N 1
ATOM 745 C CA . PHE A 1 94 ? -6.730 -13.909 -12.984 1.00 83.62 94 PHE A CA 1
ATOM 746 C C . PHE A 1 94 ? -5.783 -12.960 -13.729 1.00 83.62 94 PHE A C 1
ATOM 748 O O . PHE A 1 94 ? -5.760 -12.997 -14.966 1.00 83.62 94 PHE A O 1
ATOM 755 N N . THR A 1 95 ? -5.015 -12.131 -13.007 1.00 78.00 95 THR A N 1
ATOM 756 C CA . THR A 1 95 ? -4.039 -11.203 -13.603 1.00 78.00 95 THR A CA 1
ATOM 757 C C . THR A 1 95 ? -2.865 -11.948 -14.234 1.00 78.00 95 THR A C 1
ATOM 759 O O . THR A 1 95 ? -2.484 -11.620 -15.359 1.00 78.00 95 THR A O 1
ATOM 762 N N . ALA A 1 96 ? -2.358 -12.997 -13.579 1.00 74.44 96 ALA A N 1
ATOM 763 C CA . ALA A 1 96 ? -1.287 -13.856 -14.077 1.00 74.44 96 ALA A CA 1
ATOM 764 C C . ALA A 1 96 ? -1.663 -14.568 -15.376 1.00 74.44 96 ALA A C 1
ATOM 766 O O . ALA A 1 96 ? -0.941 -14.464 -16.364 1.00 74.44 96 ALA A O 1
ATOM 767 N N . ALA A 1 97 ? -2.841 -15.196 -15.428 1.00 76.19 97 ALA A N 1
ATOM 768 C CA . ALA A 1 97 ? -3.320 -15.887 -16.627 1.00 76.19 97 ALA A CA 1
ATOM 769 C C . ALA A 1 97 ? -3.500 -14.967 -17.852 1.00 76.19 97 ALA A C 1
ATOM 771 O O . ALA A 1 97 ? -3.666 -15.451 -18.969 1.00 76.19 97 ALA A O 1
ATOM 772 N N . ARG A 1 98 ? -3.508 -13.645 -17.651 1.00 75.38 98 ARG A N 1
ATOM 773 C CA . ARG A 1 98 ? -3.699 -12.627 -18.695 1.00 75.38 98 ARG A CA 1
ATOM 774 C C . ARG A 1 98 ? -2.491 -11.703 -18.846 1.00 75.38 98 ARG A C 1
ATOM 776 O O . ARG A 1 98 ? -2.586 -10.706 -19.552 1.00 75.38 98 ARG A O 1
ATOM 783 N N . ASN A 1 99 ? -1.374 -12.030 -18.191 1.00 70.06 99 ASN A N 1
ATOM 784 C CA . ASN A 1 99 ? -0.145 -11.238 -18.165 1.00 70.06 99 ASN A CA 1
ATOM 785 C C . ASN A 1 99 ? -0.354 -9.768 -17.779 1.00 70.06 99 ASN A C 1
ATOM 787 O O . ASN A 1 99 ? 0.411 -8.927 -18.221 1.00 70.06 99 ASN A O 1
ATOM 791 N N . MET A 1 100 ? -1.362 -9.433 -16.969 1.00 70.38 100 MET A N 1
ATOM 792 C CA . MET A 1 100 ? -1.760 -8.044 -16.704 1.00 70.38 100 MET A CA 1
ATOM 793 C C . MET A 1 100 ? -0.907 -7.376 -15.613 1.00 70.38 100 MET A C 1
ATOM 795 O O . MET A 1 100 ? -1.399 -7.118 -14.518 1.00 70.38 100 MET A O 1
ATOM 799 N N . GLY A 1 101 ? 0.357 -7.073 -15.898 1.00 63.88 101 GLY A N 1
ATOM 800 C CA . GLY A 1 101 ? 1.165 -6.148 -15.089 1.00 63.88 101 GLY A CA 1
ATOM 801 C C . GLY A 1 101 ? 2.250 -5.463 -15.920 1.00 63.88 101 GLY A C 1
ATOM 802 O O . GLY A 1 101 ? 2.070 -5.378 -17.126 1.00 63.88 101 GLY A O 1
ATOM 803 N N . PHE A 1 102 ? 3.352 -4.961 -15.350 1.00 62.78 102 PHE A N 1
ATOM 804 C CA . PHE A 1 102 ? 4.426 -4.371 -16.164 1.00 62.78 102 PHE A CA 1
ATOM 805 C C . PHE A 1 102 ? 5.836 -4.780 -15.732 1.00 62.78 102 PHE A C 1
ATOM 807 O O . PHE A 1 102 ? 6.149 -4.877 -14.549 1.00 62.78 102 PHE A O 1
ATOM 814 N N . VAL A 1 103 ? 6.707 -4.960 -16.721 1.00 63.06 103 VAL A N 1
ATOM 815 C CA . VAL A 1 103 ? 8.164 -5.041 -16.582 1.00 63.06 103 VAL A CA 1
ATOM 816 C C . VAL A 1 103 ? 8.800 -4.069 -17.556 1.00 63.06 103 VAL A C 1
ATOM 818 O O . VAL A 1 103 ? 8.339 -3.913 -18.684 1.00 63.06 103 VAL A O 1
ATOM 821 N N . PHE A 1 104 ? 9.878 -3.421 -17.137 1.00 70.19 104 PHE A N 1
ATOM 822 C CA . PHE A 1 104 ? 10.708 -2.669 -18.066 1.00 70.19 104 PHE A CA 1
ATOM 823 C C . PHE A 1 104 ? 11.759 -3.603 -18.650 1.00 70.19 104 PHE A C 1
ATOM 825 O O . PHE A 1 104 ? 12.515 -4.215 -17.898 1.00 70.19 104 PHE A O 1
ATOM 832 N N . VAL A 1 105 ? 11.816 -3.699 -19.974 1.00 73.19 105 VAL A N 1
ATOM 833 C CA . VAL A 1 105 ? 12.842 -4.463 -20.687 1.00 73.19 105 VAL A CA 1
ATOM 834 C C . VAL A 1 105 ? 13.585 -3.555 -21.658 1.00 73.19 105 VAL A C 1
ATOM 836 O O . VAL A 1 105 ? 13.036 -2.562 -22.133 1.00 73.19 105 VAL A O 1
ATOM 839 N N . GLU A 1 106 ? 14.831 -3.903 -21.956 1.00 82.81 106 GLU A N 1
ATOM 840 C CA . GLU A 1 106 ? 15.600 -3.260 -23.018 1.00 82.81 106 GLU A CA 1
ATOM 841 C C . GLU A 1 106 ? 15.310 -3.964 -24.344 1.00 82.81 106 GLU A C 1
ATOM 843 O O . GLU A 1 106 ? 15.564 -5.160 -24.496 1.00 82.81 106 GLU A O 1
ATOM 848 N N . GLU A 1 107 ? 14.774 -3.229 -25.314 1.00 73.00 107 GLU A N 1
ATOM 849 C CA . GLU A 1 107 ? 14.474 -3.738 -26.650 1.00 73.00 107 GLU A CA 1
ATOM 850 C C . GLU A 1 107 ? 14.908 -2.711 -27.695 1.00 73.00 107 GLU A C 1
ATOM 852 O O . GLU A 1 107 ? 14.510 -1.547 -27.654 1.00 73.00 107 GLU A O 1
ATOM 857 N N . GLY A 1 108 ? 15.785 -3.119 -28.617 1.00 79.44 108 GLY A N 1
ATOM 858 C CA . GLY A 1 108 ? 16.304 -2.221 -29.656 1.00 79.44 108 GLY A CA 1
ATOM 859 C C . GLY A 1 108 ? 17.051 -0.994 -29.112 1.00 79.44 108 GLY A C 1
ATOM 860 O O . GLY A 1 108 ? 17.010 0.065 -29.733 1.00 79.44 108 GLY A O 1
ATOM 861 N N . GLY A 1 109 ? 17.697 -1.109 -27.945 1.00 86.50 109 GLY A N 1
ATOM 862 C CA . GLY A 1 109 ? 18.404 -0.001 -27.291 1.00 86.50 109 GLY A CA 1
ATOM 863 C C . GLY A 1 109 ? 17.489 1.024 -26.613 1.00 86.50 109 GLY A C 1
ATOM 864 O O . GLY A 1 109 ? 17.922 2.144 -26.343 1.00 86.50 109 GLY A O 1
ATOM 865 N N . ARG A 1 110 ? 16.218 0.676 -26.376 1.00 76.00 110 ARG A N 1
ATOM 866 C CA . ARG A 1 110 ? 15.252 1.507 -25.655 1.00 76.00 110 ARG A CA 1
ATOM 867 C C . ARG A 1 110 ? 14.637 0.720 -24.504 1.00 76.00 110 ARG A C 1
ATOM 869 O O . ARG A 1 110 ? 14.192 -0.414 -24.686 1.00 76.00 110 ARG A O 1
ATOM 876 N N . ARG A 1 111 ? 14.495 1.387 -23.358 1.00 75.69 111 ARG A N 1
ATOM 877 C CA . ARG A 1 111 ? 13.712 0.889 -22.228 1.00 75.69 111 ARG A CA 1
ATOM 878 C C . ARG A 1 111 ? 12.223 0.976 -22.558 1.00 75.69 111 ARG A C 1
ATOM 880 O O . ARG A 1 111 ? 11.682 2.074 -22.693 1.00 75.69 111 ARG A O 1
ATOM 887 N N . VAL A 1 112 ? 11.562 -0.170 -22.681 1.00 70.38 112 VAL A N 1
ATOM 888 C CA . VAL A 1 112 ? 10.126 -0.277 -22.984 1.00 70.38 112 VAL A CA 1
ATOM 889 C C . VAL A 1 112 ? 9.390 -0.993 -21.856 1.00 70.38 112 VAL A C 1
ATOM 891 O O . VAL A 1 112 ? 9.918 -1.924 -21.249 1.00 70.38 112 VAL A O 1
ATOM 894 N N . ALA A 1 113 ? 8.167 -0.554 -21.555 1.00 65.25 113 ALA A N 1
ATOM 895 C CA . ALA A 1 113 ? 7.281 -1.258 -20.635 1.00 65.25 113 ALA A CA 1
ATOM 896 C C . ALA A 1 113 ? 6.566 -2.391 -21.388 1.00 65.25 113 ALA A C 1
ATOM 898 O O . ALA A 1 113 ? 5.953 -2.150 -22.425 1.00 65.25 113 ALA A O 1
ATOM 899 N N . LYS A 1 114 ? 6.645 -3.619 -20.873 1.00 61.38 114 LYS A N 1
ATOM 900 C CA . LYS A 1 114 ? 5.946 -4.806 -21.383 1.00 61.38 114 LYS A CA 1
ATOM 901 C C . LYS A 1 114 ? 5.031 -5.389 -20.325 1.00 61.38 114 LYS A C 1
ATOM 903 O O . LYS A 1 114 ? 5.285 -5.222 -19.139 1.00 61.38 114 LYS A O 1
ATOM 908 N N . VAL A 1 115 ? 3.995 -6.100 -20.763 1.00 55.59 115 VAL A N 1
ATOM 909 C CA . VAL A 1 115 ? 2.977 -6.658 -19.869 1.00 55.59 115 VAL A CA 1
ATOM 910 C C . VAL A 1 115 ? 3.504 -7.920 -19.157 1.00 55.59 115 VAL A C 1
ATOM 912 O O . VAL A 1 115 ? 3.951 -8.852 -19.824 1.00 55.59 115 VAL A O 1
ATOM 915 N N . TRP A 1 116 ? 3.503 -7.947 -17.820 1.00 51.31 116 TRP A N 1
ATOM 916 C CA . TRP A 1 116 ? 3.993 -9.072 -16.998 1.00 51.31 116 TRP A CA 1
ATOM 917 C C . TRP A 1 116 ? 3.332 -9.106 -15.617 1.00 51.31 116 TRP A C 1
ATOM 919 O O . TRP A 1 116 ? 3.267 -8.079 -14.952 1.00 51.31 116 TRP A O 1
ATOM 929 N N . ALA A 1 117 ? 2.896 -10.270 -15.135 1.00 49.56 117 ALA A N 1
ATOM 930 C CA . ALA A 1 117 ? 2.282 -10.387 -13.811 1.00 49.56 117 ALA A CA 1
ATOM 931 C C . ALA A 1 117 ? 3.318 -10.566 -12.687 1.00 49.56 11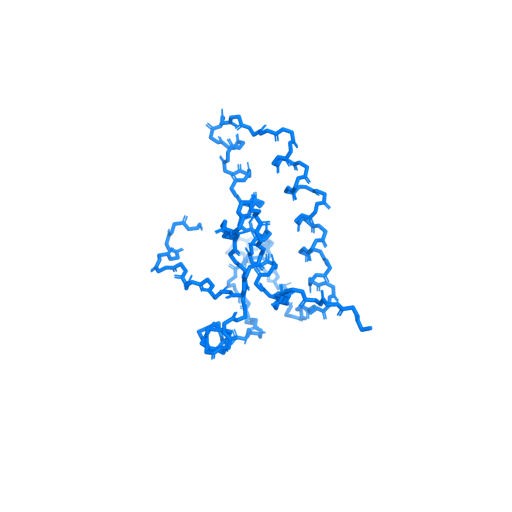7 ALA A C 1
ATOM 933 O O . ALA A 1 117 ? 4.190 -11.431 -12.759 1.00 49.56 117 ALA A O 1
ATOM 934 N N . TRP A 1 118 ? 3.202 -9.772 -11.620 1.00 48.47 118 TRP A N 1
ATOM 935 C CA . TRP A 1 118 ? 4.010 -9.944 -10.410 1.00 48.47 118 TRP A CA 1
ATOM 936 C C . TRP A 1 118 ? 3.640 -11.277 -9.728 1.00 48.47 118 TRP A C 1
ATOM 938 O O . TRP A 1 118 ? 2.446 -11.515 -9.526 1.00 48.47 118 TRP A O 1
ATOM 948 N N . PRO A 1 119 ? 4.594 -12.161 -9.373 1.00 46.97 119 PRO A N 1
ATOM 949 C CA . PRO A 1 119 ? 4.282 -13.300 -8.514 1.00 46.97 119 PRO A CA 1
ATOM 950 C C . PRO A 1 119 ? 3.850 -12.798 -7.129 1.00 46.97 119 PRO A C 1
ATOM 952 O O . PRO A 1 119 ? 4.350 -11.773 -6.662 1.00 46.97 119 PRO A O 1
ATOM 955 N N . LEU A 1 120 ? 2.946 -13.521 -6.456 1.00 40.97 120 LEU A N 1
ATOM 956 C CA . LEU A 1 120 ? 2.651 -13.279 -5.038 1.00 40.97 120 LEU A CA 1
ATOM 957 C C . LEU A 1 120 ? 3.982 -13.193 -4.266 1.00 40.97 120 LEU A C 1
ATOM 959 O O . LEU A 1 120 ? 4.846 -14.050 -4.482 1.00 40.97 120 LEU A O 1
ATOM 963 N N . PRO A 1 121 ? 4.182 -12.208 -3.371 1.00 44.00 121 PRO A N 1
ATOM 964 C CA . PRO A 1 121 ? 5.252 -12.298 -2.390 1.00 44.00 121 PRO A CA 1
ATOM 965 C C . PRO A 1 121 ? 5.037 -13.598 -1.607 1.00 44.00 121 PRO A C 1
ATOM 967 O O . PRO A 1 121 ? 4.090 -13.707 -0.835 1.00 44.00 121 PRO A O 1
ATOM 970 N N . GLY A 1 122 ? 5.872 -14.607 -1.867 1.00 39.12 122 GLY A N 1
ATOM 971 C CA . GLY A 1 122 ? 5.740 -15.939 -1.265 1.00 39.12 122 GLY A CA 1
ATOM 972 C C . GLY A 1 122 ? 5.959 -15.954 0.250 1.00 39.12 122 GLY A C 1
ATOM 973 O O . GLY A 1 122 ? 5.612 -16.933 0.896 1.00 39.12 122 GLY A O 1
ATOM 974 N N . ASP A 1 123 ? 6.482 -14.857 0.803 1.00 39.50 123 ASP A N 1
ATOM 975 C CA . ASP A 1 123 ? 6.618 -14.608 2.233 1.00 39.50 123 ASP A CA 1
ATOM 976 C C . ASP A 1 123 ? 5.894 -13.305 2.592 1.00 39.50 123 ASP A C 1
ATOM 978 O O . ASP A 1 123 ? 6.397 -12.195 2.392 1.00 39.50 123 ASP A O 1
ATOM 982 N N . THR A 1 124 ? 4.683 -13.431 3.133 1.00 41.62 124 THR A N 1
ATOM 983 C CA . THR A 1 124 ? 3.942 -12.308 3.726 1.00 41.62 124 THR A CA 1
ATOM 984 C C . THR A 1 124 ? 4.384 -12.004 5.162 1.00 41.62 124 THR A C 1
ATOM 986 O O . THR A 1 124 ? 4.004 -10.977 5.715 1.00 41.62 124 THR A O 1
ATOM 989 N N . VAL A 1 125 ? 5.239 -12.847 5.755 1.00 33.69 125 VAL A N 1
ATOM 990 C CA . VAL A 1 125 ? 5.707 -12.749 7.154 1.00 33.69 125 VAL A CA 1
ATOM 991 C C . VAL A 1 125 ? 6.694 -11.603 7.403 1.00 33.69 125 VAL A C 1
ATOM 993 O O . VAL A 1 125 ? 6.981 -11.282 8.552 1.00 33.69 125 VAL A O 1
ATOM 996 N N . GLY A 1 126 ? 7.217 -10.991 6.338 1.00 35.00 126 GLY A N 1
ATOM 997 C CA . GLY A 1 126 ? 8.204 -9.909 6.403 1.00 35.00 126 GLY A CA 1
ATOM 998 C C . GLY A 1 126 ? 7.701 -8.543 5.939 1.00 35.00 126 GLY A C 1
ATOM 999 O O . GLY A 1 126 ? 8.522 -7.647 5.742 1.00 35.00 126 GLY A O 1
ATOM 1000 N N . TRP A 1 127 ? 6.389 -8.387 5.728 1.00 33.62 127 TRP A N 1
ATOM 1001 C CA . TRP A 1 127 ? 5.789 -7.068 5.552 1.00 33.62 127 TRP A CA 1
ATOM 1002 C C . TRP A 1 127 ? 5.581 -6.452 6.933 1.00 33.62 127 TRP A C 1
ATOM 1004 O O . TRP A 1 127 ? 4.456 -6.550 7.451 1.00 33.62 127 TRP A O 1
#

Solvent-accessible surface area (backbone atoms only — not comparable to full-atom values): 7900 Å² total; per-residue (Å²): 131,85,83,74,73,63,65,65,52,65,70,63,54,40,55,48,26,53,49,47,36,52,51,53,54,50,30,56,75,71,71,44,91,73,53,71,66,60,49,46,44,26,63,65,48,24,46,50,50,45,54,50,51,46,70,75,60,67,79,82,64,74,80,62,66,46,67,49,100,85,70,48,80,36,79,59,58,94,81,83,60,82,73,94,75,78,64,61,69,60,52,50,5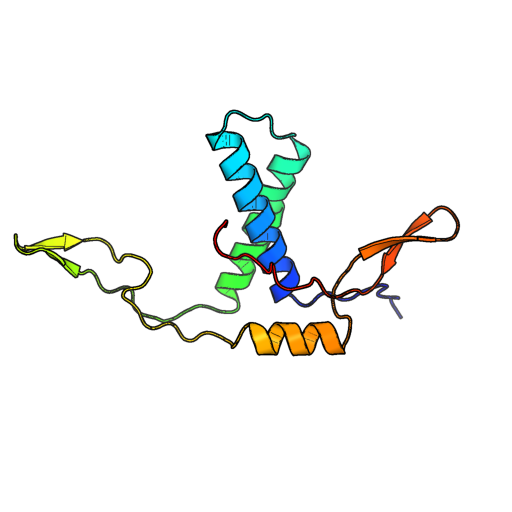1,56,31,46,80,65,32,41,19,72,43,80,44,81,54,97,90,38,85,40,66,38,60,32,46,80,74,76,72,89,64,72,90,80,114

Radius of gyration: 19.01 Å; Cα contacts (8 Å, |Δi|>4): 117; chains: 1; bounding box: 37×29×66 Å

Secondary structure (DSSP, 8-state):
---------HHHHHHHHHHHHHHHHHHHHTT----HHHHHIIIIIIHHHHHHHHHHS-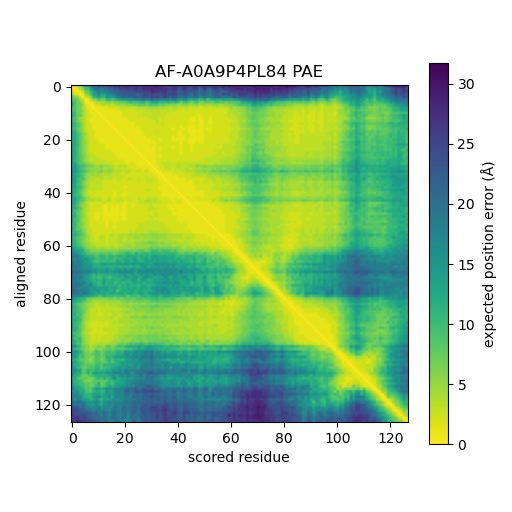-------EE-TTS-EEPPPTTSS------HHHHHHHHHTTT-SEEEEEETTEEEEEE-PPPP-S--TT-

Nearest PDB structures (foldseek):
  7ezk-assembly1_D  TM=2.436E-01  e=7.999E-01  Homo sapiens
  8hkc-assembly1_F  TM=3.504E-01  e=8.605E+00  Escherichia coli K-12

InterPro domains:
  IPR021765 Mycotoxin biosynthesis protein UstYa-like [PF11807] (11-97)
  IPR021765 Mycotoxin biosynthesis protein UstYa-like [PTHR33365] (6-100)

Organism: NCBI:txid1392251

Foldseek 3Di:
DPPPQAAADLVVLLVVLVVLLVVVVVCVVVVHDDDPVSVCCNPVPSVVSNVVVCVVPPWPWDQDWDADPVRDTDGRDPPPTDTDDDDVVVVLVVCQVVLHDWDFDQDPNDTDIHRHGDDPPPDPPPD

Mean predicted aligned error: 9.33 Å